Protein AF-A0A4Y8AD04-F1 (afdb_monomer_lite)

Radius of gyration: 12.19 Å; chains: 1; bounding box: 25×33×25 Å

Structure (mmCIF, N/CA/C/O backbone):
data_AF-A0A4Y8AD04-F1
#
_entry.id   AF-A0A4Y8AD04-F1
#
loop_
_atom_site.group_PDB
_atom_site.id
_atom_site.type_symbol
_atom_site.label_atom_id
_atom_site.label_alt_id
_atom_site.label_comp_id
_atom_site.label_asym_id
_atom_site.label_entity_id
_atom_site.label_seq_id
_atom_site.pdbx_PDB_ins_code
_atom_site.Cartn_x
_atom_site.Cartn_y
_atom_site.Cartn_z
_atom_site.occupancy
_atom_site.B_iso_or_equiv
_atom_site.auth_seq_id
_atom_site.auth_comp_id
_atom_site.auth_asym_id
_atom_site.auth_atom_id
_atom_site.pdbx_PDB_model_num
ATOM 1 N N . MET A 1 1 ? 16.699 5.118 -9.282 1.00 39.78 1 MET A N 1
ATOM 2 C CA . MET A 1 1 ? 15.607 5.370 -8.310 1.00 39.78 1 MET A CA 1
ATOM 3 C C . MET A 1 1 ? 14.281 5.561 -9.055 1.00 39.78 1 MET A C 1
ATOM 5 O O . MET A 1 1 ? 13.857 6.689 -9.258 1.00 39.78 1 MET A O 1
ATOM 9 N N . ALA A 1 2 ? 13.661 4.475 -9.537 1.00 43.41 2 ALA A N 1
ATOM 10 C CA . ALA A 1 2 ? 12.430 4.529 -10.348 1.00 43.41 2 ALA A CA 1
ATOM 11 C C . ALA A 1 2 ? 11.212 3.836 -9.698 1.00 43.41 2 ALA A C 1
ATOM 13 O O . ALA A 1 2 ? 10.106 3.980 -10.201 1.00 43.41 2 ALA A O 1
ATOM 14 N N . PHE A 1 3 ? 11.395 3.127 -8.577 1.00 49.75 3 PHE A N 1
ATOM 15 C CA . PHE A 1 3 ? 10.363 2.259 -7.993 1.00 49.75 3 PHE A CA 1
ATOM 16 C C . PHE A 1 3 ? 9.162 3.022 -7.399 1.00 49.75 3 PHE A C 1
ATOM 18 O O . PHE A 1 3 ? 8.023 2.626 -7.598 1.00 49.75 3 PHE A O 1
ATOM 25 N N . MET A 1 4 ? 9.389 4.182 -6.778 1.00 53.41 4 MET A N 1
ATOM 26 C CA . MET A 1 4 ? 8.347 4.933 -6.054 1.00 53.41 4 MET A CA 1
ATOM 27 C C . MET A 1 4 ? 7.511 5.895 -6.917 1.00 53.41 4 MET A C 1
ATOM 29 O O . MET A 1 4 ? 6.589 6.532 -6.415 1.00 53.41 4 MET A O 1
ATOM 33 N N . LYS A 1 5 ? 7.820 6.044 -8.214 1.00 50.22 5 LYS A N 1
ATOM 34 C CA . LYS A 1 5 ? 7.078 6.973 -9.089 1.00 50.22 5 LYS A CA 1
ATOM 35 C C . LYS A 1 5 ? 5.664 6.488 -9.418 1.00 50.22 5 LYS A C 1
ATOM 37 O O . LYS A 1 5 ? 4.828 7.314 -9.764 1.00 50.22 5 LYS A O 1
ATOM 42 N N . SER A 1 6 ? 5.415 5.180 -9.334 1.00 54.25 6 SER A N 1
ATOM 43 C CA . SER A 1 6 ? 4.117 4.599 -9.683 1.00 54.25 6 SER A CA 1
ATOM 44 C C . SER A 1 6 ? 3.124 4.682 -8.512 1.00 54.25 6 SER A C 1
ATOM 46 O O . SER A 1 6 ? 2.059 5.269 -8.655 1.00 54.25 6 SER A O 1
ATOM 48 N N . SER A 1 7 ? 3.529 4.311 -7.294 1.00 68.56 7 SER A N 1
ATOM 49 C CA . SER A 1 7 ? 2.635 4.289 -6.127 1.00 68.56 7 SER A CA 1
ATOM 50 C C . SER A 1 7 ? 2.183 5.664 -5.600 1.00 68.56 7 SER A C 1
ATOM 52 O O . SER A 1 7 ? 1.167 5.744 -4.909 1.00 68.56 7 SER A O 1
ATOM 54 N N . GLY A 1 8 ? 2.857 6.771 -5.939 1.00 70.88 8 GLY A N 1
ATOM 55 C CA . GLY A 1 8 ? 2.485 8.116 -5.466 1.00 70.88 8 GLY A CA 1
ATOM 56 C C . GLY A 1 8 ? 1.089 8.583 -5.911 1.00 70.88 8 GLY A C 1
ATOM 57 O O . GLY A 1 8 ? 0.353 9.185 -5.124 1.00 70.88 8 GLY A O 1
ATOM 58 N N . LYS A 1 9 ? 0.682 8.256 -7.146 1.00 73.00 9 LYS A N 1
ATOM 59 C CA . LYS A 1 9 ? -0.655 8.592 -7.673 1.00 73.00 9 LYS A CA 1
ATOM 60 C C . LYS A 1 9 ? -1.745 7.770 -7.004 1.00 73.00 9 LYS A C 1
ATOM 62 O O . LYS A 1 9 ? -2.743 8.321 -6.533 1.00 73.00 9 LYS A O 1
ATOM 67 N N . ALA A 1 10 ? -1.522 6.463 -6.917 1.00 77.88 10 ALA A N 1
ATOM 68 C CA . ALA A 1 10 ? -2.380 5.539 -6.192 1.00 77.88 10 ALA A CA 1
ATOM 69 C C . ALA A 1 10 ? -2.573 5.980 -4.730 1.00 77.88 10 ALA A C 1
ATOM 71 O O . ALA A 1 10 ? -3.688 5.943 -4.206 1.00 77.88 10 ALA A O 1
ATOM 72 N N . LEU A 1 11 ? -1.507 6.466 -4.088 1.00 77.12 11 LEU A N 1
ATOM 73 C CA . LEU A 1 11 ? -1.532 6.943 -2.709 1.00 77.12 11 LEU A CA 1
ATOM 74 C C . LEU A 1 11 ? -2.401 8.196 -2.540 1.00 77.12 11 LEU A C 1
ATOM 76 O O . LEU A 1 11 ? -3.234 8.253 -1.636 1.00 77.12 11 LEU A O 1
ATOM 80 N N . ALA A 1 12 ? -2.259 9.176 -3.435 1.00 75.25 12 ALA A N 1
ATOM 81 C CA . ALA A 1 12 ? -3.073 10.391 -3.416 1.00 75.25 12 ALA A CA 1
ATOM 82 C C . ALA A 1 12 ? -4.574 10.093 -3.602 1.00 75.25 12 ALA A C 1
ATOM 84 O O . ALA A 1 12 ? -5.418 10.738 -2.969 1.00 75.25 12 ALA A O 1
ATOM 85 N N . ARG A 1 13 ? -4.912 9.097 -4.438 1.00 78.81 13 ARG A N 1
ATOM 86 C CA . ARG A 1 13 ? -6.291 8.606 -4.613 1.00 78.81 13 ARG A CA 1
ATOM 87 C C . ARG A 1 13 ? -6.810 7.941 -3.342 1.00 78.81 13 ARG A C 1
ATOM 89 O O . ARG A 1 13 ? -7.882 8.315 -2.874 1.00 78.81 13 ARG A O 1
ATOM 96 N N . LEU A 1 14 ? -6.040 7.012 -2.771 1.00 80.06 14 LEU A N 1
ATOM 97 C CA . LEU A 1 14 ? -6.404 6.287 -1.549 1.00 80.06 14 LEU A CA 1
ATOM 98 C C . LEU A 1 14 ? -6.683 7.239 -0.379 1.00 80.06 14 LEU A C 1
ATOM 100 O O . LEU A 1 14 ? -7.630 7.042 0.378 1.00 80.06 14 LEU A O 1
ATOM 104 N N . LEU A 1 15 ? -5.863 8.278 -0.240 1.00 78.62 15 LEU A N 1
ATOM 105 C CA . LEU A 1 15 ? -5.944 9.235 0.860 1.00 78.62 15 LEU A CA 1
ATOM 106 C C . LEU A 1 15 ? -6.911 10.398 0.593 1.00 78.62 15 LEU A C 1
ATOM 108 O O . LEU A 1 15 ? -7.070 11.259 1.452 1.00 78.62 15 LEU A O 1
ATOM 112 N N . GLY A 1 16 ? -7.575 10.431 -0.567 1.00 68.94 16 GLY A N 1
ATOM 113 C CA . GLY A 1 16 ? -8.649 11.387 -0.837 1.00 68.94 16 GLY A CA 1
ATOM 114 C C . GLY A 1 16 ? -8.192 12.831 -1.073 1.00 68.94 16 GLY A C 1
ATOM 115 O O . GLY A 1 16 ? -8.850 13.752 -0.598 1.00 68.94 16 GLY A O 1
ATOM 116 N N . LYS A 1 17 ? -7.115 13.042 -1.851 1.00 63.47 17 LYS A N 1
ATOM 117 C CA . LYS A 1 17 ? -6.573 14.370 -2.243 1.00 63.47 17 LYS A CA 1
ATOM 118 C C . LYS A 1 17 ? -6.079 15.232 -1.076 1.00 63.47 17 LYS A C 1
ATOM 120 O O . LYS A 1 17 ? -6.352 16.430 -1.021 1.00 63.47 17 LYS A O 1
ATOM 125 N N . LEU A 1 18 ? -5.337 14.636 -0.150 1.00 56.50 18 LEU A N 1
ATOM 126 C CA . LEU A 1 18 ? -4.823 15.375 0.998 1.00 56.50 18 LEU A CA 1
ATOM 127 C C . LEU A 1 18 ? -3.607 16.274 0.667 1.00 56.50 18 LEU A C 1
ATOM 129 O O . LEU A 1 18 ? -3.359 17.154 1.475 1.00 56.50 18 LEU A O 1
ATOM 133 N N . GLU A 1 19 ? -2.931 16.128 -0.490 1.00 60.62 19 GLU A N 1
ATOM 134 C CA . GLU A 1 19 ? -1.900 17.036 -1.066 1.00 60.62 19 GLU A CA 1
ATOM 135 C C . GLU A 1 19 ? -1.605 16.683 -2.563 1.00 60.62 19 GLU A C 1
ATOM 137 O O . GLU A 1 19 ? -2.242 15.786 -3.125 1.00 60.62 19 GLU A O 1
ATOM 142 N N . THR A 1 20 ? -0.653 17.363 -3.230 1.00 61.31 20 THR A N 1
ATOM 143 C CA . THR A 1 20 ? -0.202 17.068 -4.615 1.00 61.31 20 THR A CA 1
ATOM 144 C C . THR A 1 20 ? 0.603 15.760 -4.727 1.00 61.31 20 THR A C 1
ATOM 146 O O . THR A 1 20 ? 1.200 15.294 -3.759 1.00 61.31 20 THR A O 1
ATOM 149 N N . GLU A 1 21 ? 0.671 15.158 -5.922 1.00 59.97 21 GLU A N 1
ATOM 150 C CA . GLU A 1 21 ? 1.466 13.936 -6.175 1.00 59.97 21 GLU A CA 1
ATOM 151 C C . GLU A 1 21 ? 2.943 14.093 -5.748 1.00 59.97 21 GLU A C 1
ATOM 153 O O . GLU A 1 21 ? 3.527 13.180 -5.163 1.00 59.97 21 GLU A O 1
ATOM 158 N N . GLU A 1 22 ? 3.529 15.274 -5.977 1.00 61.81 22 GLU A N 1
ATOM 159 C CA . GLU A 1 22 ? 4.898 15.616 -5.566 1.00 61.81 22 GLU A CA 1
ATOM 160 C C . GLU A 1 22 ? 5.081 15.675 -4.048 1.00 61.81 22 GLU A C 1
ATOM 162 O O . GLU A 1 22 ? 6.144 15.309 -3.545 1.00 61.81 22 GLU A O 1
ATOM 167 N N . PHE A 1 23 ? 4.062 16.100 -3.296 1.00 64.19 23 PHE A N 1
ATOM 168 C CA . PHE A 1 23 ? 4.125 16.089 -1.838 1.00 64.19 23 PHE A CA 1
ATOM 169 C C . PHE A 1 23 ? 4.296 14.660 -1.322 1.00 64.19 23 PHE A C 1
ATOM 171 O O . PHE A 1 23 ? 5.201 14.392 -0.535 1.00 64.19 23 PHE A O 1
ATOM 178 N N . TYR A 1 24 ? 3.488 13.722 -1.820 1.00 60.19 24 TYR A N 1
ATOM 179 C CA . TYR A 1 24 ? 3.607 12.311 -1.455 1.00 60.19 24 TYR A CA 1
ATOM 180 C C . TYR A 1 24 ? 4.911 11.689 -1.943 1.00 60.19 24 TYR A C 1
ATOM 182 O O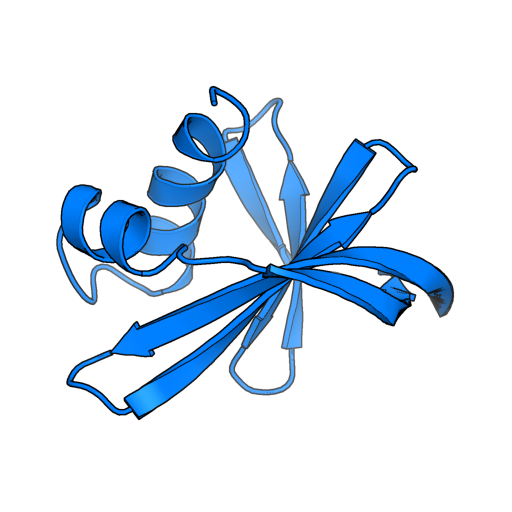 . TYR A 1 24 ? 5.515 10.908 -1.215 1.00 60.19 24 TYR A O 1
ATOM 190 N N . PHE A 1 25 ? 5.392 12.073 -3.125 1.00 60.78 25 PHE A N 1
ATOM 191 C CA . PHE A 1 25 ? 6.696 11.646 -3.631 1.00 60.78 25 PHE A CA 1
ATOM 192 C C . PHE A 1 25 ? 7.846 12.060 -2.697 1.00 60.78 25 PHE A C 1
ATOM 194 O O . PHE A 1 25 ? 8.697 11.237 -2.366 1.00 60.78 25 PHE A O 1
ATOM 201 N N . ASN A 1 26 ? 7.840 13.306 -2.214 1.00 57.97 26 ASN A N 1
ATOM 202 C CA . ASN A 1 26 ? 8.876 13.834 -1.318 1.00 57.97 26 ASN A CA 1
ATOM 203 C C . ASN A 1 26 ? 8.805 13.257 0.106 1.00 57.97 26 ASN A C 1
ATOM 205 O O . ASN A 1 26 ? 9.790 13.289 0.843 1.00 57.97 26 ASN A O 1
ATOM 209 N N . GLN A 1 27 ? 7.651 12.715 0.496 1.00 55.78 27 GLN A N 1
ATOM 210 C CA . GLN A 1 27 ? 7.434 12.048 1.782 1.00 55.78 27 GLN A CA 1
ATOM 211 C C . GLN A 1 27 ? 8.032 10.635 1.814 1.00 55.78 27 GLN A C 1
ATOM 213 O O . GLN A 1 27 ? 8.394 10.138 2.882 1.00 55.78 27 GLN A O 1
ATOM 218 N N . LEU A 1 28 ? 8.234 10.011 0.648 1.00 57.12 28 LEU A N 1
ATOM 219 C CA . LEU A 1 28 ? 8.879 8.705 0.506 1.00 57.12 28 LEU A CA 1
ATOM 220 C C . LEU A 1 28 ? 10.409 8.799 0.666 1.00 57.12 28 LEU A C 1
ATOM 222 O O . LEU A 1 28 ? 11.187 8.287 -0.136 1.00 57.12 28 LEU A O 1
ATOM 226 N N . SER A 1 29 ? 10.858 9.424 1.752 1.00 54.25 29 SER A N 1
ATOM 227 C CA . SER A 1 29 ? 12.208 9.247 2.284 1.00 54.25 29 SER A CA 1
ATOM 228 C C . SER A 1 29 ? 12.245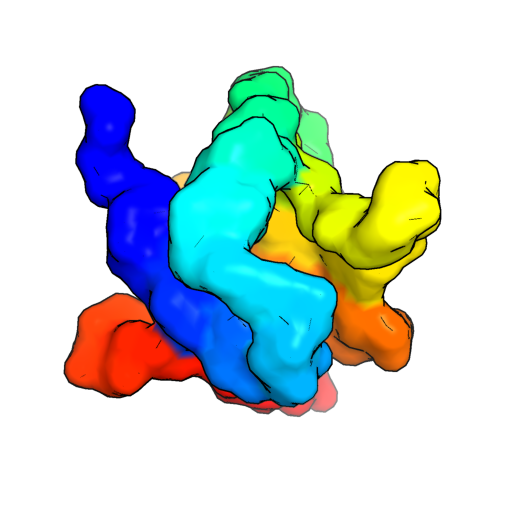 7.919 3.028 1.00 54.25 29 SER A C 1
ATOM 230 O O . SER A 1 29 ? 12.102 7.852 4.246 1.00 54.25 29 SER A O 1
ATOM 232 N N . GLY A 1 30 ? 12.321 6.818 2.289 1.00 56.31 30 GLY A N 1
ATOM 233 C CA . GLY A 1 30 ? 12.462 5.536 2.955 1.00 56.31 30 GLY A CA 1
ATOM 234 C C . GLY A 1 30 ? 13.909 5.163 3.175 1.00 56.31 30 GLY A C 1
ATOM 235 O O . GLY A 1 30 ? 14.813 5.470 2.396 1.00 56.31 30 GLY A O 1
ATOM 236 N N . TYR A 1 31 ? 14.096 4.483 4.289 1.00 65.25 31 TYR A N 1
ATOM 237 C CA . TYR A 1 31 ? 15.356 3.891 4.672 1.00 65.25 31 TYR A CA 1
ATOM 238 C C . TYR A 1 31 ? 15.261 2.402 4.367 1.00 65.25 31 TYR A C 1
ATOM 240 O O . TYR A 1 31 ? 14.187 1.796 4.486 1.00 65.25 31 TYR A O 1
ATOM 248 N N . ALA A 1 32 ? 16.379 1.813 3.948 1.00 64.25 32 ALA A N 1
ATOM 249 C CA . ALA A 1 32 ? 16.470 0.367 3.879 1.00 64.25 32 ALA A CA 1
ATOM 250 C C . ALA A 1 32 ? 16.234 -0.190 5.289 1.00 64.25 32 ALA A C 1
ATOM 252 O O . ALA A 1 32 ? 16.865 0.248 6.253 1.00 64.25 32 ALA A O 1
ATOM 253 N N . VAL A 1 33 ? 15.300 -1.122 5.420 1.00 69.81 33 VAL A N 1
ATOM 254 C CA . VAL A 1 33 ? 14.958 -1.762 6.693 1.00 69.81 33 VAL A CA 1
ATOM 255 C C . VAL A 1 33 ? 14.856 -3.267 6.496 1.00 69.81 33 VAL A C 1
ATOM 257 O O . VAL A 1 33 ? 14.742 -3.745 5.377 1.00 69.81 33 VAL A O 1
ATOM 260 N N . SER A 1 34 ? 14.880 -4.019 7.593 1.00 74.12 34 SER A N 1
ATOM 261 C CA . SER A 1 34 ? 14.466 -5.423 7.617 1.00 74.12 34 SER A CA 1
ATOM 262 C C . SER A 1 34 ? 13.440 -5.569 8.733 1.00 74.12 34 SER A C 1
ATOM 264 O O . SER A 1 34 ? 13.785 -5.784 9.895 1.00 74.12 34 SER A O 1
ATOM 266 N N . LYS A 1 35 ? 12.167 -5.319 8.405 1.00 77.56 35 LYS A N 1
ATOM 267 C CA . LYS A 1 35 ? 11.050 -5.385 9.360 1.00 77.56 35 LYS A CA 1
ATOM 268 C C . LYS A 1 35 ? 10.030 -6.405 8.877 1.00 77.56 35 LYS A C 1
ATOM 270 O O . LYS A 1 35 ? 9.664 -6.404 7.705 1.00 77.56 35 LYS A O 1
ATOM 275 N N . PHE A 1 36 ? 9.534 -7.235 9.790 1.00 77.81 36 PHE A N 1
ATOM 276 C CA . PHE A 1 36 ? 8.404 -8.106 9.492 1.00 77.81 36 PHE A CA 1
ATOM 277 C C . PHE A 1 36 ? 7.117 -7.290 9.371 1.00 77.81 36 PHE A C 1
ATOM 279 O O . PHE A 1 36 ? 6.757 -6.533 10.277 1.00 77.81 36 PHE A O 1
ATOM 286 N N . VAL A 1 37 ? 6.420 -7.481 8.261 1.00 77.62 37 VAL A N 1
ATOM 287 C CA . VAL A 1 37 ? 5.054 -7.023 8.027 1.00 77.62 37 VAL A CA 1
ATOM 288 C C . VAL A 1 37 ? 4.181 -8.239 7.749 1.00 77.62 37 VAL A C 1
ATOM 290 O O . VAL A 1 37 ? 4.663 -9.260 7.263 1.00 77.62 37 VAL A O 1
ATOM 293 N N . ILE A 1 38 ? 2.905 -8.158 8.102 1.00 78.12 38 ILE A N 1
ATOM 294 C CA . ILE A 1 38 ? 1.935 -9.179 7.713 1.00 78.12 38 ILE A CA 1
ATOM 295 C C . ILE A 1 38 ? 1.364 -8.747 6.371 1.00 78.12 38 ILE A C 1
ATOM 297 O O . ILE A 1 38 ? 0.835 -7.642 6.256 1.00 78.12 38 ILE A O 1
ATOM 301 N N . ASN A 1 39 ? 1.540 -9.583 5.354 1.00 74.81 39 ASN A N 1
ATOM 302 C CA . ASN A 1 39 ? 0.996 -9.324 4.034 1.00 74.81 39 ASN A CA 1
ATOM 303 C C . ASN A 1 39 ? -0.523 -9.615 4.008 1.00 74.81 39 ASN A C 1
ATOM 305 O O . ASN A 1 39 ? -1.055 -10.224 4.940 1.00 74.81 39 ASN A O 1
ATOM 309 N N . PRO A 1 40 ? -1.236 -9.219 2.942 1.00 70.12 40 PRO A N 1
ATOM 310 C CA . PRO A 1 40 ? -2.667 -9.473 2.769 1.00 70.12 40 PRO A CA 1
ATOM 311 C C . PRO A 1 40 ? -3.089 -10.938 2.912 1.00 70.12 40 PRO A C 1
ATOM 313 O O . PRO A 1 40 ? -4.223 -11.205 3.270 1.00 70.12 40 PRO A O 1
ATOM 316 N N . ALA A 1 41 ? -2.185 -11.886 2.652 1.00 74.88 41 ALA A N 1
ATOM 317 C CA . ALA A 1 41 ? -2.439 -13.318 2.786 1.00 74.88 41 ALA A CA 1
ATOM 318 C C . ALA A 1 41 ? -2.195 -13.849 4.216 1.00 74.88 41 ALA A C 1
ATOM 320 O O . ALA A 1 41 ? -2.129 -15.059 4.419 1.00 74.88 41 ALA A O 1
ATOM 321 N N . GLY A 1 42 ? -1.980 -12.967 5.199 1.00 75.56 42 GLY A N 1
ATOM 322 C CA . GLY A 1 42 ? -1.707 -13.334 6.592 1.00 75.56 42 GLY A CA 1
ATOM 323 C C . GLY A 1 42 ? -0.286 -13.853 6.846 1.00 75.56 42 GLY A C 1
ATOM 324 O O . GLY A 1 42 ? 0.039 -14.244 7.968 1.00 75.56 42 GLY A O 1
ATOM 325 N N . ASN A 1 43 ? 0.588 -13.839 5.837 1.00 79.62 43 ASN A N 1
ATOM 326 C CA . ASN A 1 43 ? 1.953 -14.344 5.943 1.00 79.62 43 ASN A CA 1
ATOM 327 C C . ASN A 1 43 ? 2.929 -13.243 6.360 1.00 79.62 43 ASN A C 1
ATOM 329 O O . ASN A 1 43 ? 2.77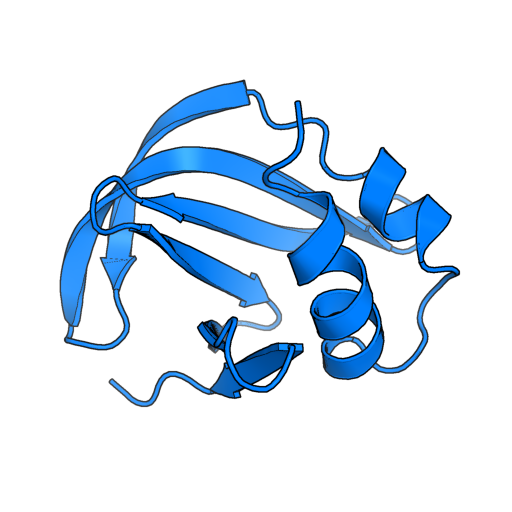4 -12.073 6.010 1.00 79.62 43 ASN A O 1
ATOM 333 N N . LYS A 1 44 ? 3.989 -13.625 7.078 1.00 81.00 44 LYS A N 1
ATOM 334 C CA . LYS A 1 44 ? 5.099 -12.712 7.377 1.00 81.00 44 LYS A CA 1
ATOM 335 C C . LYS A 1 44 ? 5.888 -12.441 6.097 1.00 81.00 44 LYS A C 1
ATOM 337 O O . LYS A 1 44 ? 6.436 -13.367 5.507 1.00 81.00 44 LYS A O 1
ATOM 342 N N . ALA A 1 45 ? 5.999 -11.176 5.726 1.00 79.06 45 ALA A N 1
ATOM 343 C CA . ALA A 1 45 ? 6.895 -10.687 4.691 1.00 79.06 45 ALA A CA 1
ATOM 344 C C . ALA A 1 45 ? 7.950 -9.772 5.325 1.00 79.06 45 ALA A C 1
ATOM 346 O O . ALA A 1 45 ? 7.666 -9.022 6.260 1.00 79.06 45 ALA A O 1
ATOM 347 N N . THR A 1 46 ? 9.187 -9.840 4.840 1.00 83.12 46 THR A N 1
ATOM 348 C CA . THR A 1 46 ? 10.260 -8.949 5.297 1.00 83.12 46 THR A CA 1
ATOM 349 C C . THR A 1 46 ? 10.294 -7.731 4.391 1.00 83.12 46 THR A C 1
ATOM 351 O O . THR A 1 46 ? 10.740 -7.834 3.255 1.00 83.12 46 THR A O 1
ATOM 354 N N . ALA A 1 47 ? 9.855 -6.575 4.877 1.00 80.69 47 ALA A N 1
ATOM 355 C CA . ALA A 1 47 ? 9.959 -5.334 4.122 1.00 80.69 47 ALA A CA 1
ATOM 356 C C . ALA A 1 47 ? 11.421 -4.877 4.055 1.00 80.69 47 ALA A C 1
ATOM 358 O O . ALA A 1 47 ? 12.091 -4.824 5.089 1.00 80.69 47 ALA A O 1
ATOM 359 N N . TRP A 1 48 ? 11.887 -4.544 2.851 1.00 78.31 48 TRP A N 1
ATOM 360 C CA . TRP A 1 48 ? 13.236 -4.034 2.567 1.00 78.31 48 TRP A CA 1
ATOM 361 C C . TRP A 1 48 ? 13.303 -2.512 2.583 1.00 78.31 48 TRP A C 1
ATOM 363 O O . TRP A 1 48 ? 14.367 -1.923 2.760 1.00 78.31 48 TRP A O 1
ATOM 373 N N . PHE A 1 49 ? 12.157 -1.864 2.411 1.00 77.25 49 PHE A N 1
ATOM 374 C CA . PHE A 1 49 ? 12.028 -0.419 2.432 1.00 77.25 49 PHE A CA 1
ATOM 375 C C . PHE A 1 49 ? 10.816 -0.031 3.260 1.00 77.25 49 PHE A C 1
ATOM 377 O O . PHE A 1 49 ? 9.765 -0.674 3.171 1.00 77.25 49 PHE A O 1
ATOM 384 N N . LYS A 1 50 ? 10.968 1.037 4.041 1.00 78.06 50 LYS A N 1
ATOM 385 C CA . LYS A 1 50 ? 9.879 1.657 4.786 1.00 78.06 50 LYS A CA 1
ATOM 386 C C . LYS A 1 50 ? 9.853 3.150 4.500 1.00 78.06 50 LYS A C 1
ATOM 388 O O . LYS A 1 50 ? 10.805 3.842 4.844 1.00 78.06 50 LYS A O 1
ATOM 393 N N . GLY A 1 51 ? 8.751 3.627 3.933 1.00 77.75 51 GLY A N 1
ATOM 394 C CA . GLY A 1 51 ? 8.426 5.044 3.799 1.00 77.75 51 GLY A CA 1
ATOM 395 C C . GLY A 1 51 ? 7.411 5.481 4.854 1.00 77.75 51 GLY A C 1
ATOM 396 O O . GLY A 1 51 ? 6.544 4.704 5.258 1.00 77.75 51 GLY A O 1
ATOM 397 N N . HIS A 1 52 ? 7.507 6.730 5.297 1.00 77.62 52 HIS A N 1
ATOM 398 C CA . HIS A 1 52 ? 6.501 7.352 6.154 1.00 77.62 52 HIS A CA 1
ATOM 399 C C . HIS A 1 52 ? 5.582 8.218 5.295 1.00 77.62 52 HIS A C 1
ATOM 401 O O . HIS A 1 52 ? 6.050 8.958 4.436 1.00 77.62 52 HIS A O 1
ATOM 407 N N . VAL A 1 53 ? 4.275 8.130 5.527 1.00 76.25 53 VAL A N 1
ATOM 408 C CA . VAL A 1 53 ? 3.295 8.998 4.873 1.00 76.25 53 VAL A CA 1
ATOM 409 C C . VAL A 1 53 ? 2.800 9.993 5.910 1.00 76.25 53 VAL A C 1
ATOM 411 O O . VAL A 1 53 ? 2.123 9.602 6.865 1.00 76.25 53 VAL A O 1
ATOM 414 N N . LEU A 1 54 ? 3.153 11.268 5.752 1.00 73.69 54 LEU A N 1
ATOM 415 C CA . LEU A 1 54 ? 2.683 12.347 6.616 1.00 73.69 54 LEU A CA 1
ATOM 416 C C . LEU A 1 54 ? 1.611 13.178 5.899 1.00 73.69 54 LEU A C 1
ATOM 418 O O . LEU A 1 54 ? 1.626 13.333 4.683 1.00 73.69 54 LEU A O 1
ATOM 422 N N . HIS A 1 55 ? 0.704 13.762 6.671 1.00 72.62 55 HIS A N 1
ATOM 423 C CA . HIS A 1 55 ? -0.184 14.839 6.251 1.00 72.62 55 HIS A CA 1
ATOM 424 C C . HIS A 1 55 ? -0.103 15.955 7.291 1.00 72.62 55 HIS A C 1
ATOM 426 O O . HIS A 1 55 ? -0.275 15.696 8.480 1.00 72.62 55 HIS A O 1
ATOM 432 N N . ARG A 1 56 ? 0.201 17.190 6.864 1.00 73.06 56 ARG A N 1
ATOM 433 C CA . ARG A 1 56 ? 0.407 18.344 7.767 1.00 73.06 56 ARG A CA 1
ATOM 434 C C . ARG A 1 56 ? 1.352 18.032 8.943 1.00 73.06 56 ARG A C 1
ATOM 436 O O . ARG A 1 56 ? 1.063 18.370 10.085 1.00 73.06 56 ARG A O 1
ATOM 443 N N . ASN A 1 57 ? 2.473 17.362 8.656 1.00 71.56 57 ASN A N 1
ATOM 444 C CA . ASN A 1 57 ? 3.474 16.898 9.634 1.00 71.56 57 ASN A CA 1
ATOM 445 C C . ASN A 1 57 ? 2.995 15.825 10.631 1.00 71.56 57 ASN A C 1
ATOM 447 O O . ASN A 1 57 ? 3.720 15.491 11.565 1.00 71.56 57 ASN A O 1
ATOM 451 N N . VAL A 1 58 ? 1.814 15.242 10.425 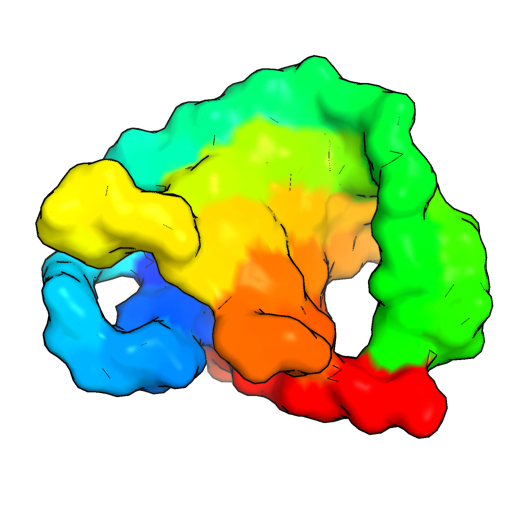1.00 75.56 58 VAL A N 1
ATOM 452 C CA . VAL A 1 58 ? 1.299 14.119 11.217 1.00 75.56 58 VAL A CA 1
ATOM 453 C C . VAL A 1 58 ? 1.441 12.836 10.412 1.00 75.56 58 VAL A C 1
ATOM 455 O O . VAL A 1 58 ? 0.990 12.776 9.272 1.00 75.56 58 VAL A O 1
ATOM 458 N N . GLN A 1 59 ? 2.044 11.796 10.989 1.00 79.00 59 GLN A N 1
ATOM 459 C CA . GLN A 1 59 ? 2.122 10.493 10.331 1.00 79.00 59 GLN A CA 1
ATOM 460 C C . GLN A 1 59 ? 0.737 9.851 10.250 1.00 79.00 59 GLN A C 1
ATOM 462 O O . GLN A 1 59 ? 0.117 9.560 11.269 1.00 79.00 59 GLN A O 1
ATOM 467 N N . ILE A 1 60 ? 0.282 9.605 9.024 1.00 79.38 60 ILE A N 1
ATOM 468 C CA . ILE A 1 60 ? -1.017 8.994 8.724 1.00 79.38 60 ILE A CA 1
ATOM 469 C C . ILE A 1 60 ? -0.884 7.572 8.173 1.00 79.38 60 ILE A C 1
ATOM 471 O O . ILE A 1 60 ? -1.866 6.830 8.143 1.00 79.38 60 ILE A O 1
ATOM 475 N N . GLY A 1 61 ? 0.315 7.159 7.754 1.00 83.25 61 GLY A N 1
ATOM 476 C CA . GLY A 1 61 ? 0.550 5.797 7.292 1.00 83.25 61 GLY A CA 1
ATOM 477 C C . GLY A 1 61 ? 2.018 5.429 7.113 1.00 83.25 61 GLY A C 1
ATOM 478 O O . GLY A 1 61 ? 2.918 6.258 7.258 1.00 83.25 61 GLY A O 1
ATOM 479 N N . GLU A 1 62 ? 2.245 4.158 6.805 1.00 84.25 62 GLU A N 1
ATOM 480 C CA . GLU A 1 62 ? 3.555 3.572 6.522 1.00 84.25 62 GLU A CA 1
ATOM 481 C C . GLU A 1 62 ? 3.480 2.780 5.214 1.00 84.25 62 GLU A C 1
ATOM 483 O O . GLU A 1 62 ? 2.605 1.926 5.065 1.00 84.25 62 GLU A O 1
ATOM 488 N N . LEU A 1 63 ? 4.392 3.063 4.282 1.00 83.94 63 LEU A N 1
ATOM 489 C CA . LEU A 1 63 ? 4.546 2.326 3.028 1.00 83.94 63 LEU A CA 1
ATOM 490 C C . LEU A 1 63 ? 5.677 1.304 3.177 1.00 83.94 63 LEU A C 1
ATOM 492 O O . LEU A 1 63 ? 6.748 1.636 3.686 1.00 83.94 63 LEU A O 1
ATOM 496 N N . TYR A 1 64 ? 5.461 0.088 2.696 1.00 84.25 64 TYR A N 1
ATOM 497 C CA . TYR A 1 64 ? 6.401 -1.021 2.770 1.00 84.25 64 TYR A CA 1
ATOM 498 C C . TYR A 1 64 ? 6.613 -1.636 1.390 1.00 84.25 64 TYR A C 1
ATOM 500 O O . TYR A 1 64 ? 5.641 -1.944 0.708 1.00 84.25 64 TYR A O 1
ATOM 508 N N . HIS A 1 65 ? 7.869 -1.873 1.009 1.00 82.31 65 HIS A N 1
ATOM 509 C CA . HIS A 1 65 ? 8.211 -2.666 -0.176 1.00 82.31 65 HIS A CA 1
ATOM 510 C C . HIS A 1 65 ? 8.824 -3.994 0.258 1.00 82.31 65 HIS A C 1
ATOM 512 O O . HIS A 1 65 ? 9.760 -4.007 1.067 1.00 82.31 65 HIS A O 1
ATOM 518 N N . CYS A 1 66 ? 8.300 -5.098 -0.265 1.00 79.44 66 CYS A N 1
ATOM 519 C CA . CYS A 1 66 ? 8.741 -6.448 0.066 1.00 79.44 66 CYS A CA 1
ATOM 520 C C . CYS A 1 66 ? 9.471 -7.109 -1.121 1.00 79.44 66 CYS A C 1
ATOM 522 O O . CYS A 1 66 ? 9.244 -6.749 -2.275 1.00 79.44 66 CYS A O 1
ATOM 524 N N . PRO A 1 67 ? 10.363 -8.084 -0.864 1.00 71.81 67 PRO A N 1
ATOM 525 C CA . PRO A 1 67 ? 11.137 -8.777 -1.898 1.00 71.81 67 PRO A CA 1
ATOM 526 C C . PRO A 1 67 ? 10.297 -9.659 -2.826 1.00 71.81 67 PRO A C 1
ATOM 528 O O . PRO A 1 67 ? 10.794 -10.103 -3.855 1.00 71.81 67 PRO A O 1
ATOM 531 N N . ASP A 1 68 ? 9.030 -9.896 -2.484 1.00 71.56 68 ASP A N 1
ATOM 532 C CA . ASP A 1 68 ? 8.035 -10.512 -3.365 1.00 71.56 68 ASP A CA 1
ATOM 533 C C . ASP A 1 68 ? 7.573 -9.562 -4.491 1.00 71.56 68 ASP A C 1
ATOM 535 O O . ASP A 1 68 ? 6.711 -9.934 -5.283 1.00 71.56 68 ASP A O 1
ATOM 539 N N . GLY A 1 69 ? 8.122 -8.343 -4.559 1.00 74.44 69 GLY A N 1
ATOM 540 C CA . GLY A 1 69 ? 7.791 -7.325 -5.553 1.00 74.44 69 GLY A CA 1
ATOM 541 C C . GLY A 1 69 ? 6.530 -6.527 -5.227 1.00 74.44 69 GLY A C 1
ATOM 542 O O . GLY A 1 69 ? 6.164 -5.650 -6.007 1.00 74.44 69 GLY A O 1
ATOM 543 N N . HIS A 1 70 ? 5.881 -6.796 -4.092 1.00 80.00 70 HIS A N 1
ATOM 544 C CA . HIS A 1 70 ? 4.645 -6.131 -3.703 1.00 80.00 70 HIS A CA 1
ATOM 545 C C . HIS A 1 70 ? 4.915 -4.924 -2.799 1.00 80.00 70 HIS A C 1
ATOM 547 O O . HIS A 1 70 ? 5.863 -4.888 -2.004 1.00 80.00 70 HIS A O 1
ATOM 553 N N . GLU A 1 71 ? 4.040 -3.927 -2.912 1.00 83.75 71 GLU A N 1
ATOM 554 C CA . GLU A 1 71 ? 4.025 -2.751 -2.048 1.00 83.75 71 GLU A CA 1
ATOM 555 C C . GLU A 1 71 ? 2.746 -2.726 -1.212 1.00 83.75 71 GLU A C 1
ATOM 557 O O . GLU A 1 71 ? 1.645 -2.975 -1.708 1.00 83.75 71 GLU A O 1
ATOM 562 N N . TYR A 1 72 ? 2.895 -2.394 0.066 1.00 85.56 72 TYR A N 1
ATOM 563 C CA . TYR A 1 72 ? 1.803 -2.339 1.028 1.00 85.56 72 TYR A CA 1
ATOM 564 C C . TYR A 1 72 ? 1.767 -0.974 1.698 1.00 85.56 72 TYR A C 1
ATOM 566 O O . TYR A 1 72 ? 2.812 -0.423 2.040 1.00 85.56 72 TYR A O 1
ATOM 574 N N . ILE A 1 73 ? 0.573 -0.453 1.959 1.00 85.44 73 ILE A N 1
ATOM 575 C CA . ILE A 1 73 ? 0.391 0.696 2.845 1.00 85.44 73 ILE A CA 1
ATOM 576 C C . ILE A 1 73 ? -0.464 0.320 4.041 1.00 85.44 73 ILE A C 1
ATOM 578 O O . ILE A 1 73 ? -1.548 -0.244 3.901 1.00 85.44 73 ILE A O 1
ATOM 582 N N . HIS A 1 74 ? 0.023 0.674 5.226 1.00 86.50 74 HIS A N 1
ATOM 583 C CA . HIS A 1 74 ? -0.733 0.619 6.468 1.00 86.50 74 HIS A CA 1
ATOM 584 C C . HIS A 1 74 ? -1.163 2.033 6.842 1.00 86.50 74 HIS A C 1
ATOM 586 O O . HIS A 1 74 ? -0.324 2.881 7.142 1.00 86.50 74 HIS A O 1
ATOM 592 N N . THR A 1 75 ? -2.463 2.306 6.817 1.00 85.06 75 THR A N 1
ATOM 593 C CA . THR A 1 75 ? -3.030 3.613 7.178 1.00 85.06 75 THR A CA 1
ATOM 594 C C . THR A 1 75 ? -4.418 3.425 7.775 1.00 85.06 75 THR A C 1
ATOM 596 O O . THR A 1 75 ? -5.151 2.519 7.379 1.00 85.06 75 THR A O 1
ATOM 599 N N . ASN A 1 76 ? -4.784 4.253 8.758 1.00 83.38 76 ASN A N 1
ATOM 600 C CA . ASN A 1 76 ? -6.089 4.195 9.430 1.00 83.38 76 ASN A CA 1
ATOM 601 C C . ASN A 1 76 ? -6.461 2.786 9.946 1.00 83.38 76 ASN A C 1
ATOM 603 O O . ASN A 1 76 ? -7.612 2.365 9.848 1.00 83.38 76 ASN A O 1
ATOM 607 N N . GLY A 1 77 ? -5.472 2.033 10.447 1.00 82.19 77 GLY A N 1
ATOM 608 C CA . GLY A 1 77 ? -5.656 0.666 10.953 1.00 82.19 77 GLY A CA 1
ATOM 609 C C . GLY A 1 77 ? -5.948 -0.394 9.884 1.00 82.19 77 GLY A C 1
ATOM 610 O O . GLY A 1 77 ? -6.295 -1.517 10.234 1.00 82.19 77 GLY A O 1
ATOM 611 N N . LYS A 1 78 ? -5.821 -0.054 8.597 1.00 85.75 78 LYS A N 1
ATOM 612 C C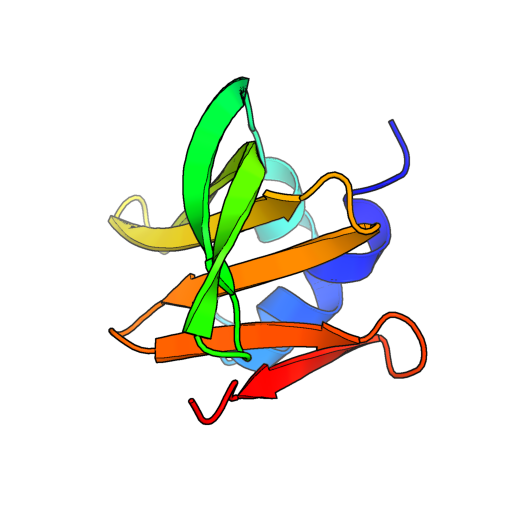A . LYS A 1 78 ? -6.076 -0.946 7.463 1.00 85.75 78 LYS A CA 1
ATOM 613 C C . LYS A 1 78 ? -4.822 -1.132 6.620 1.00 85.75 78 LYS A C 1
ATOM 615 O O . LYS A 1 78 ? -4.001 -0.218 6.507 1.00 85.75 78 LYS A O 1
ATOM 620 N N . THR A 1 79 ? -4.722 -2.299 5.997 1.00 87.19 79 THR A N 1
ATOM 621 C CA . THR A 1 79 ? -3.673 -2.629 5.032 1.00 87.19 79 THR A CA 1
ATOM 622 C C . THR A 1 79 ? -4.242 -2.559 3.624 1.00 87.19 79 THR A C 1
ATOM 624 O O . THR A 1 79 ? -5.353 -3.023 3.364 1.00 87.19 79 THR A O 1
ATOM 627 N N . TYR A 1 80 ? -3.477 -1.982 2.707 1.00 87.00 80 TYR A N 1
ATOM 628 C CA . TYR A 1 80 ? -3.809 -1.961 1.292 1.00 87.00 80 TYR A CA 1
ATOM 629 C C . TYR A 1 80 ? -2.628 -2.471 0.480 1.00 87.00 80 TYR A C 1
ATOM 631 O O . TYR A 1 80 ? -1.479 -2.153 0.790 1.00 87.00 80 TYR A O 1
ATOM 639 N N . LEU A 1 81 ? -2.926 -3.254 -0.551 1.00 87.88 81 LEU A N 1
ATOM 640 C CA . LEU A 1 81 ? -1.958 -3.765 -1.511 1.00 87.88 81 LEU A CA 1
ATOM 641 C C . LEU A 1 81 ? -1.961 -2.878 -2.751 1.00 87.88 81 LEU A C 1
ATOM 643 O O . LEU A 1 81 ? -3.028 -2.558 -3.278 1.00 87.88 81 LEU A O 1
ATOM 647 N N . TYR A 1 82 ? -0.773 -2.498 -3.205 1.00 86.50 82 TYR A N 1
ATOM 648 C CA . TYR A 1 82 ? -0.602 -1.821 -4.479 1.00 86.50 82 TYR A CA 1
ATOM 649 C C . TYR A 1 82 ? -0.717 -2.812 -5.638 1.00 86.50 82 TYR A C 1
ATOM 651 O O . TYR A 1 82 ? -0.043 -3.842 -5.654 1.00 86.50 82 TYR A O 1
ATOM 659 N N . ASP A 1 83 ? -1.540 -2.469 -6.620 1.00 84.69 83 ASP A N 1
ATOM 660 C CA . ASP A 1 83 ? -1.641 -3.166 -7.893 1.00 84.69 83 ASP A CA 1
ATOM 661 C C . ASP A 1 83 ? -1.040 -2.287 -9.006 1.00 84.69 83 ASP A C 1
ATOM 663 O O . ASP A 1 83 ? -1.637 -1.272 -9.388 1.00 84.69 83 ASP A O 1
ATOM 667 N N . PRO A 1 84 ? 0.123 -2.668 -9.563 1.00 81.56 84 PRO A N 1
ATOM 668 C CA . PRO A 1 84 ? 0.769 -1.901 -10.621 1.00 81.56 84 PRO A CA 1
ATOM 669 C C . PRO A 1 84 ? 0.012 -1.953 -11.956 1.00 81.56 84 PRO A C 1
ATOM 671 O O . PRO A 1 84 ? 0.260 -1.109 -12.814 1.00 81.56 84 PRO A O 1
ATOM 674 N N . SER A 1 85 ? -0.895 -2.918 -12.163 1.00 82.62 85 SER A N 1
ATOM 675 C CA . SER A 1 85 ? -1.662 -3.041 -13.413 1.00 82.62 85 SER A CA 1
ATOM 676 C C . SER A 1 85 ? -2.769 -1.995 -13.532 1.00 82.62 85 SER A C 1
ATOM 678 O O . SER A 1 85 ? -3.096 -1.551 -14.633 1.00 82.62 85 SER A O 1
ATOM 680 N N . THR A 1 86 ? -3.313 -1.564 -12.396 1.00 83.69 86 THR A N 1
ATOM 681 C CA . THR A 1 86 ? -4.389 -0.571 -12.309 1.00 83.69 86 THR A CA 1
ATOM 682 C C . THR A 1 86 ? -3.941 0.741 -11.667 1.00 83.69 86 THR A C 1
ATOM 684 O O . THR A 1 86 ? -4.739 1.679 -11.608 1.00 83.69 86 THR A O 1
ATOM 687 N N . ASP A 1 87 ? -2.685 0.826 -11.211 1.00 82.25 87 ASP A N 1
ATOM 688 C CA . ASP A 1 87 ? -2.121 1.981 -10.503 1.00 82.25 87 ASP A CA 1
ATOM 689 C C . ASP A 1 87 ? -2.987 2.378 -9.289 1.00 82.25 87 ASP A C 1
ATOM 691 O O . ASP A 1 87 ? -3.334 3.543 -9.088 1.00 82.25 87 ASP A O 1
ATOM 695 N N . ASN A 1 88 ? -3.414 1.395 -8.490 1.00 83.19 88 ASN A N 1
ATOM 696 C CA . ASN A 1 88 ? -4.311 1.618 -7.353 1.00 83.19 88 ASN A CA 1
ATOM 697 C C . ASN A 1 88 ? -3.934 0.789 -6.124 1.00 83.19 88 ASN A C 1
ATOM 699 O O . ASN A 1 88 ? -3.273 -0.241 -6.211 1.00 83.19 88 ASN A O 1
ATOM 703 N N . PHE A 1 89 ? -4.394 1.255 -4.962 1.00 85.12 89 PHE A N 1
ATOM 704 C CA . PHE A 1 89 ? -4.341 0.502 -3.715 1.00 85.12 89 PHE A CA 1
ATOM 705 C C . PHE A 1 89 ? -5.698 -0.134 -3.428 1.00 85.12 89 PHE A C 1
ATOM 707 O O . PHE A 1 89 ? -6.713 0.563 -3.355 1.00 85.12 89 PHE A O 1
ATOM 714 N N . TYR A 1 90 ? -5.705 -1.442 -3.198 1.00 85.88 90 TYR A N 1
ATOM 715 C CA . TYR A 1 90 ? -6.902 -2.196 -2.838 1.00 85.88 90 TYR A CA 1
ATOM 716 C C . TYR A 1 90 ? -6.841 -2.640 -1.389 1.00 85.88 90 TYR A C 1
ATOM 718 O O . TYR A 1 90 ? -5.783 -3.025 -0.895 1.00 85.88 90 TYR A O 1
ATOM 726 N N . HIS A 1 91 ? -7.983 -2.588 -0.702 1.00 84.25 91 HIS A N 1
ATOM 727 C CA . HIS A 1 91 ? -8.069 -3.057 0.675 1.00 84.25 91 HIS A CA 1
ATOM 728 C C . HIS A 1 91 ? -7.711 -4.542 0.732 1.00 84.25 91 HIS A C 1
ATOM 730 O O . HIS A 1 91 ? -8.369 -5.379 0.112 1.00 84.25 91 HIS A O 1
ATOM 736 N N . ALA A 1 92 ? -6.662 -4.849 1.483 1.00 76.38 92 ALA A N 1
ATOM 737 C CA . ALA A 1 92 ? -6.253 -6.207 1.754 1.00 76.38 92 ALA A CA 1
ATOM 738 C C . ALA A 1 92 ? -7.213 -6.787 2.791 1.00 76.38 92 ALA A C 1
ATOM 740 O O . ALA A 1 92 ? -7.166 -6.415 3.962 1.00 76.38 92 ALA A O 1
ATOM 741 N N . THR A 1 93 ? -8.114 -7.661 2.352 1.00 63.41 93 THR A N 1
ATOM 742 C CA . THR A 1 93 ? -8.944 -8.428 3.284 1.00 63.41 93 THR A CA 1
ATOM 743 C C . THR A 1 93 ? -8.134 -9.661 3.655 1.00 63.41 93 THR A C 1
ATOM 745 O O . THR A 1 93 ? -7.843 -10.46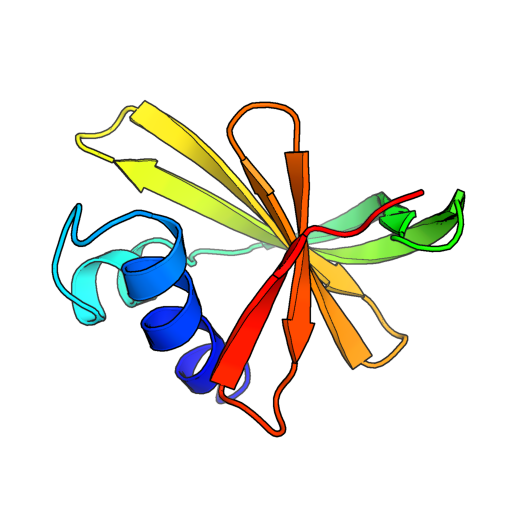5 2.772 1.00 63.41 93 THR A O 1
ATOM 748 N N . VAL A 1 94 ? -7.700 -9.731 4.914 1.00 54.94 94 VAL A N 1
ATOM 749 C CA . VAL A 1 94 ? -7.049 -10.918 5.488 1.00 54.94 94 VAL A CA 1
ATOM 750 C C . VAL A 1 94 ? -8.107 -11.964 5.809 1.00 54.94 94 VAL A C 1
ATOM 752 O O . VAL A 1 94 ? -9.193 -11.544 6.278 1.00 54.94 94 VAL A O 1
#

Secondary structure (DSSP, 8-state):
--THHHHHHHHHHHTTSSS-HHHHHHH--PEEEEEEEE-TTS-EEEEEEEEEEEETTEEEEEEEE-TTS-EEEEETTEEEEEETTTTEEEE---

Sequence (94 aa):
MAFMKSSGKALARLLGKLETEEFYFNQLSGYAVSKFVINPAGNKATAWFKGHVLHRNVQIGELYHCPDGHEYIHTNGKTYLYDPSTDNFYHATV

pLDDT: mean 73.54, std 11.07, range [39.78, 87.88]

Foldseek 3Di:
DPLVLLLLVQVCVVVPNLDDSVVQVVQQPKDQDFDWDQDLVRDTFTFRIKGFGDRPNHTFWIWTAGPVRWIWIQGPNWIWTQDSVVSHTDTRHD

Organism: NCBI:txid1812349